Protein AF-A0A438BYV9-F1 (afdb_monomer_lite)

Structure (mmCIF, N/CA/C/O backbone):
data_AF-A0A438BYV9-F1
#
_entry.id   AF-A0A438BYV9-F1
#
loop_
_atom_site.group_PDB
_atom_site.id
_atom_site.type_symbol
_atom_site.label_atom_id
_atom_site.label_alt_id
_atom_site.label_comp_id
_atom_site.label_asym_id
_atom_site.label_entity_id
_atom_site.label_seq_id
_atom_site.pdbx_PDB_ins_code
_atom_site.Cartn_x
_atom_site.Cartn_y
_atom_site.Cartn_z
_atom_site.occupancy
_atom_site.B_iso_or_equiv
_atom_site.auth_seq_id
_atom_site.auth_comp_id
_atom_site.auth_asym_id
_atom_site.auth_atom_id
_atom_site.pdbx_PDB_model_num
ATOM 1 N N . MET A 1 1 ? -23.456 10.022 -3.911 1.00 57.44 1 MET A N 1
ATOM 2 C CA . MET A 1 1 ? -22.506 9.989 -2.775 1.00 57.44 1 MET A CA 1
ATOM 3 C C . MET A 1 1 ? -21.072 9.911 -3.273 1.00 57.44 1 MET A C 1
ATOM 5 O O . MET A 1 1 ? -20.300 10.779 -2.895 1.00 57.44 1 MET A O 1
ATOM 9 N N . GLU A 1 2 ? -20.736 8.980 -4.173 1.00 58.62 2 GLU A N 1
ATOM 10 C CA . GLU A 1 2 ? -19.396 8.900 -4.791 1.00 58.62 2 GLU A CA 1
ATOM 11 C C . GLU A 1 2 ? -18.949 10.202 -5.467 1.00 58.62 2 GLU A C 1
ATOM 13 O O . GLU A 1 2 ? -17.812 10.632 -5.296 1.00 58.62 2 GLU A O 1
ATOM 18 N N . SER A 1 3 ? -19.873 10.895 -6.142 1.00 60.81 3 SER A N 1
ATOM 19 C CA . SER A 1 3 ? -19.585 12.172 -6.800 1.00 60.81 3 SER A CA 1
ATOM 20 C C . SER A 1 3 ? -19.063 13.256 -5.852 1.00 60.81 3 SER A C 1
ATOM 22 O O . SER A 1 3 ? -18.277 14.085 -6.282 1.00 60.81 3 SER A O 1
ATOM 24 N N . PHE A 1 4 ? -19.446 13.274 -4.571 1.00 65.00 4 PHE A N 1
ATOM 25 C CA . PHE A 1 4 ? -18.983 14.308 -3.639 1.00 65.00 4 PHE A CA 1
ATOM 26 C C . PHE A 1 4 ? -17.511 14.090 -3.259 1.00 65.00 4 PHE A C 1
ATOM 28 O O . PHE A 1 4 ? -16.686 14.965 -3.489 1.00 65.00 4 PHE A O 1
ATOM 35 N N . VAL A 1 5 ? -17.161 12.896 -2.773 1.00 68.44 5 VAL A N 1
ATOM 36 C CA . VAL A 1 5 ? -15.791 12.556 -2.337 1.00 68.44 5 VAL A CA 1
ATOM 37 C C . VAL A 1 5 ? -14.782 12.714 -3.476 1.00 68.44 5 VAL A C 1
ATOM 39 O O . VAL A 1 5 ? -13.720 13.302 -3.292 1.00 68.44 5 VAL A O 1
ATOM 42 N N . ILE A 1 6 ? -15.146 12.252 -4.677 1.00 68.44 6 ILE A N 1
ATOM 43 C CA . ILE A 1 6 ? -14.287 12.327 -5.865 1.00 68.44 6 ILE A CA 1
ATOM 44 C C . ILE A 1 6 ? -14.080 13.784 -6.306 1.00 68.44 6 ILE A C 1
ATOM 46 O O . ILE A 1 6 ? -12.957 14.174 -6.625 1.00 68.44 6 ILE A O 1
ATOM 50 N N . ASN A 1 7 ? -15.133 14.609 -6.285 1.00 76.38 7 ASN A N 1
ATOM 51 C CA . ASN A 1 7 ? -15.044 16.009 -6.711 1.00 76.38 7 ASN A CA 1
ATOM 52 C C . ASN A 1 7 ? -14.185 16.864 -5.771 1.00 76.38 7 ASN A C 1
ATOM 54 O O . ASN A 1 7 ? -13.506 17.776 -6.239 1.00 76.38 7 ASN A O 1
ATOM 58 N N . PHE A 1 8 ? -14.185 16.561 -4.472 1.00 80.06 8 PHE A N 1
ATOM 59 C CA . PHE A 1 8 ? -13.341 17.250 -3.491 1.00 80.06 8 PHE A CA 1
ATOM 60 C C . PHE A 1 8 ? -11.949 16.625 -3.335 1.00 80.06 8 PHE A C 1
ATOM 62 O O . PHE A 1 8 ? -11.091 17.222 -2.691 1.00 80.06 8 PHE A O 1
ATOM 69 N N . ARG A 1 9 ? -11.691 15.482 -3.993 1.00 75.56 9 ARG A N 1
ATOM 70 C CA . ARG A 1 9 ? -10.450 14.696 -3.866 1.00 75.56 9 ARG A CA 1
ATOM 71 C C . ARG A 1 9 ? -10.135 14.318 -2.413 1.00 75.56 9 ARG A C 1
ATOM 73 O O . ARG A 1 9 ? -8.969 14.232 -2.032 1.00 75.56 9 ARG A O 1
ATOM 80 N N . ASP A 1 10 ? -11.177 14.087 -1.623 1.00 83.75 10 ASP A N 1
ATOM 81 C CA . ASP A 1 10 ? -11.047 13.604 -0.251 1.00 83.75 10 ASP A CA 1
ATOM 82 C C . ASP A 1 10 ? -10.745 12.094 -0.238 1.00 83.75 10 ASP A C 1
ATOM 84 O O . ASP A 1 10 ? -11.077 11.368 -1.174 1.00 83.75 10 ASP A O 1
ATOM 88 N N . GLU A 1 11 ? -10.138 11.596 0.844 1.00 85.88 11 GLU A N 1
ATOM 89 C CA . GLU A 1 11 ? -9.778 10.172 0.988 1.00 85.88 11 GLU A CA 1
ATOM 90 C C . GLU A 1 11 ? -11.011 9.250 1.065 1.00 85.88 11 GLU A C 1
ATOM 92 O O . GLU A 1 11 ? -10.967 8.093 0.656 1.00 85.88 11 GLU A O 1
ATOM 97 N N . GLY A 1 12 ? -12.118 9.736 1.629 1.00 86.69 12 GLY A N 1
ATOM 98 C CA . GLY A 1 12 ? -13.303 8.926 1.884 1.00 86.69 12 GLY A CA 1
ATOM 99 C C . GLY A 1 12 ? -14.270 9.577 2.865 1.00 86.69 12 GLY A C 1
ATOM 100 O O . GLY A 1 12 ? -14.100 10.723 3.274 1.00 86.69 12 GLY A O 1
ATOM 101 N N . ILE A 1 13 ? -15.285 8.817 3.275 1.00 89.44 13 ILE A N 1
ATOM 102 C CA . ILE A 1 13 ? -16.272 9.228 4.279 1.00 89.44 13 ILE A CA 1
ATOM 103 C C . ILE A 1 13 ? -16.305 8.254 5.452 1.00 89.44 13 ILE A C 1
ATOM 105 O O . ILE A 1 13 ? -15.999 7.066 5.328 1.00 89.44 13 ILE A O 1
ATOM 109 N N . VAL A 1 14 ? -16.724 8.766 6.607 1.00 90.38 14 VAL A N 1
ATOM 110 C CA . VAL A 1 14 ? -16.984 7.958 7.799 1.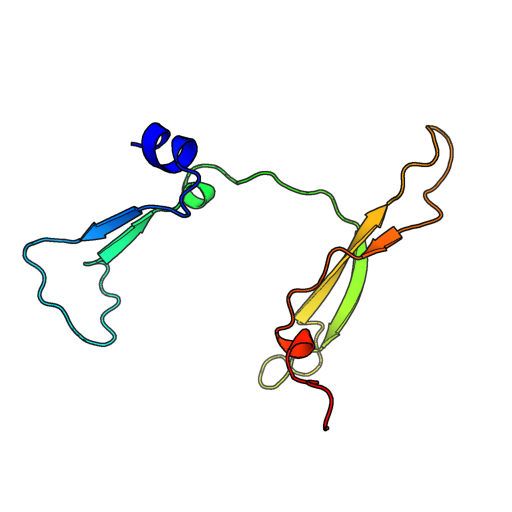00 90.38 14 VAL A CA 1
ATOM 111 C C . VAL A 1 14 ? -18.472 8.001 8.107 1.00 90.38 14 VAL A C 1
ATOM 113 O O . VAL A 1 14 ? -19.024 9.070 8.361 1.00 90.38 14 VAL A O 1
ATOM 116 N N . LEU A 1 15 ? -19.109 6.833 8.123 1.00 89.19 15 LEU A N 1
ATOM 117 C CA . LEU A 1 15 ? -20.480 6.670 8.592 1.00 89.19 15 LEU A CA 1
ATOM 118 C C . LEU A 1 15 ? -20.450 6.350 10.084 1.00 89.19 15 LEU A C 1
ATOM 120 O O . LEU A 1 15 ? -19.799 5.392 10.500 1.00 89.19 15 LEU A O 1
ATOM 124 N N . LYS A 1 16 ? -21.138 7.160 10.889 1.00 90.69 16 LYS A N 1
ATOM 125 C CA . LYS A 1 16 ? -21.248 6.972 12.339 1.00 90.69 16 LYS A CA 1
ATOM 126 C C . LYS A 1 16 ? -22.696 6.688 12.705 1.00 90.69 16 LYS A C 1
ATOM 128 O O . LYS A 1 16 ? -23.578 7.452 12.320 1.00 90.69 16 LYS A O 1
ATOM 133 N N . ASP A 1 17 ? -22.921 5.636 13.481 1.00 90.69 17 ASP A N 1
ATOM 134 C CA . ASP A 1 17 ? -24.199 5.441 14.159 1.00 90.69 17 ASP A CA 1
ATOM 135 C C . ASP A 1 17 ? -24.381 6.520 15.239 1.00 90.69 17 ASP A C 1
ATOM 137 O O . ASP A 1 17 ? -23.580 6.626 16.171 1.00 90.69 17 ASP A O 1
ATOM 141 N N . LEU A 1 18 ? -25.436 7.325 15.120 1.00 90.56 18 LEU A N 1
ATOM 142 C CA . LEU A 1 18 ? -25.748 8.398 16.066 1.00 90.56 18 LEU A CA 1
ATOM 143 C C . LEU A 1 18 ? -26.159 7.870 17.451 1.00 90.56 18 LEU A C 1
ATOM 145 O O . LEU A 1 18 ? -26.032 8.597 18.432 1.00 90.56 18 LEU A O 1
ATOM 149 N N . GLY A 1 19 ? -26.625 6.619 17.544 1.00 89.94 19 GLY A N 1
ATOM 150 C CA . GLY A 1 19 ? -26.926 5.949 18.812 1.00 89.94 19 GLY A CA 1
ATOM 151 C C . GLY A 1 19 ? -25.694 5.369 19.510 1.00 89.94 19 GLY A C 1
ATOM 152 O O . GLY A 1 19 ? -25.779 4.952 20.668 1.00 89.94 19 GLY A O 1
ATOM 153 N N . SER A 1 20 ? -24.540 5.344 18.836 1.00 87.19 20 SER A N 1
ATOM 154 C CA . SER A 1 20 ? -23.317 4.780 19.400 1.00 87.19 20 SER A CA 1
ATOM 155 C C . SER A 1 20 ? -22.646 5.727 20.394 1.00 87.19 20 SER A C 1
ATOM 157 O O . SER A 1 20 ? -22.422 6.907 20.119 1.00 87.19 20 SER A O 1
ATOM 159 N N . LYS A 1 21 ? -22.255 5.194 21.557 1.00 88.06 21 LYS A N 1
ATOM 160 C CA . LYS A 1 21 ? -21.292 5.870 22.431 1.00 88.06 21 LYS A CA 1
ATOM 161 C C . LYS A 1 21 ? -19.885 5.686 21.877 1.00 88.06 21 LYS A C 1
ATOM 163 O O . LYS A 1 21 ? -19.560 4.647 21.304 1.00 88.06 21 LYS A O 1
ATOM 168 N N . TRP A 1 22 ? -19.046 6.698 22.073 1.00 84.12 22 TRP A N 1
ATOM 169 C CA . TRP A 1 22 ? -17.624 6.573 21.789 1.00 84.12 22 TRP A CA 1
ATOM 170 C C . TRP A 1 22 ? -16.972 5.657 22.826 1.00 84.12 22 TRP A C 1
ATOM 172 O O . TRP A 1 22 ? -17.049 5.918 24.027 1.00 84.12 22 TRP A O 1
ATOM 182 N N . GLU A 1 23 ? -16.331 4.595 22.351 1.00 88.88 23 GLU A N 1
ATOM 183 C CA . GLU A 1 23 ? -15.659 3.594 23.173 1.00 88.88 23 GLU A CA 1
ATOM 184 C C . GLU A 1 23 ? -14.207 3.434 22.684 1.00 88.88 23 GLU A C 1
ATOM 186 O O . GLU A 1 23 ? -13.980 3.172 21.497 1.00 88.88 23 GLU A O 1
ATOM 191 N N . PRO A 1 24 ? -13.199 3.599 23.562 1.00 88.19 24 P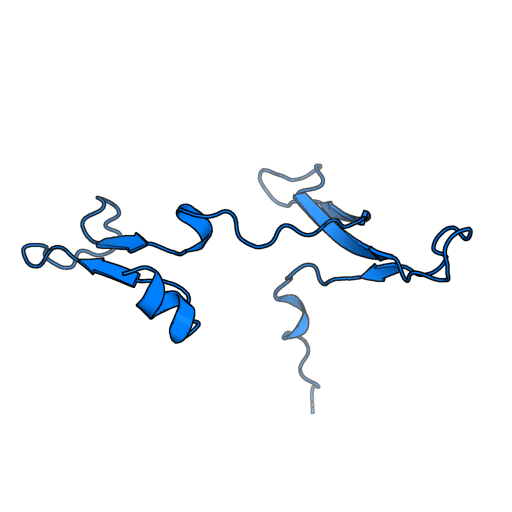RO A N 1
ATOM 192 C CA . PRO A 1 24 ? -11.805 3.386 23.192 1.00 88.19 24 PRO A CA 1
ATOM 193 C C . PRO A 1 24 ? -11.568 1.966 22.672 1.00 88.19 24 PRO A C 1
ATOM 195 O O . PRO A 1 24 ? -12.025 0.993 23.264 1.00 88.19 24 PRO A O 1
ATOM 198 N N . SER A 1 25 ? -10.788 1.840 21.597 1.00 84.31 25 SER A N 1
ATOM 199 C CA . SER A 1 25 ? -10.425 0.556 20.976 1.00 84.31 25 SER A CA 1
ATOM 200 C C . SER A 1 25 ? -11.590 -0.269 20.397 1.00 84.31 25 SER A C 1
ATOM 202 O O . SER A 1 25 ? -11.353 -1.393 19.945 1.00 84.31 25 SER A O 1
ATOM 204 N N . ASP A 1 26 ? -12.814 0.264 20.347 1.00 83.94 26 ASP A N 1
ATOM 205 C CA . ASP A 1 26 ? -13.945 -0.438 19.740 1.00 83.94 26 ASP A CA 1
ATOM 206 C C . ASP A 1 26 ? -13.771 -0.555 18.212 1.00 83.94 26 ASP A C 1
ATOM 208 O O . ASP A 1 26 ? -13.496 0.420 17.507 1.00 83.94 26 ASP A O 1
ATOM 212 N N . ARG A 1 27 ? -13.912 -1.782 17.698 1.00 81.69 27 ARG A N 1
ATOM 213 C CA . ARG A 1 27 ? -13.866 -2.128 16.265 1.00 81.69 27 ARG A CA 1
ATOM 214 C C . ARG A 1 27 ? -15.133 -2.852 15.802 1.00 81.69 27 ARG A C 1
ATOM 216 O O . ARG A 1 27 ? -15.127 -3.461 14.738 1.00 81.69 27 ARG A O 1
ATOM 223 N N . SER A 1 28 ? -16.220 -2.767 16.570 1.00 82.12 28 SER A N 1
ATOM 224 C CA . SER A 1 28 ? -17.512 -3.424 16.313 1.00 82.12 28 SER A CA 1
ATOM 225 C C . SER A 1 28 ? -18.265 -2.923 15.071 1.00 82.12 28 SER A C 1
ATOM 227 O O . SER A 1 28 ? -19.365 -3.388 14.792 1.00 82.12 28 SER A O 1
ATOM 229 N N . GLY A 1 29 ? -17.696 -1.986 14.306 1.00 79.12 29 GLY A N 1
ATOM 230 C CA . GLY A 1 29 ? -18.296 -1.489 13.067 1.00 79.12 29 GLY A CA 1
ATOM 231 C C . GLY A 1 29 ? -19.320 -0.368 13.253 1.00 79.12 29 GLY A C 1
ATOM 232 O O . GLY A 1 29 ? -19.884 0.083 12.263 1.00 79.12 29 GLY A O 1
ATOM 233 N N . LYS A 1 30 ? -19.510 0.155 14.478 1.00 86.44 30 LYS A N 1
ATOM 234 C CA . LYS A 1 30 ? -20.345 1.349 14.742 1.00 86.44 30 LYS A CA 1
ATOM 235 C C . LYS A 1 30 ? -19.909 2.565 13.905 1.00 86.44 30 LYS A C 1
ATOM 237 O O . LYS A 1 30 ? -20.704 3.467 13.641 1.00 86.44 30 LYS A O 1
ATOM 242 N N . TRP A 1 31 ? -18.620 2.621 13.555 1.00 88.50 31 TRP A N 1
ATOM 243 C CA . TRP A 1 31 ? -17.999 3.664 12.739 1.00 88.50 31 TRP A CA 1
ATOM 244 C C . TRP A 1 31 ? -17.364 3.009 11.508 1.00 88.50 31 TRP A C 1
ATOM 246 O O . TRP A 1 31 ? -16.306 2.383 11.604 1.00 88.50 31 TRP A O 1
ATOM 256 N N . LEU A 1 32 ? -18.015 3.142 10.354 1.00 88.44 32 LEU A N 1
ATOM 257 C CA . LEU A 1 32 ? -17.588 2.517 9.106 1.00 88.44 32 LEU A CA 1
ATOM 258 C C . LEU A 1 32 ? -16.810 3.513 8.246 1.00 88.44 32 LEU A C 1
ATOM 260 O O . LEU A 1 32 ? -17.272 4.625 7.997 1.00 88.44 32 LEU A O 1
ATOM 264 N N . LYS A 1 33 ? -15.636 3.097 7.767 1.00 88.88 33 LYS A N 1
ATOM 265 C CA . LYS A 1 33 ? -14.839 3.856 6.798 1.00 88.88 33 LYS A CA 1
ATOM 266 C C . LYS A 1 33 ? -15.193 3.383 5.396 1.00 88.88 33 LYS A C 1
ATOM 268 O O . LYS A 1 33 ? -15.031 2.202 5.100 1.00 88.88 33 LYS A O 1
ATOM 273 N N . LEU A 1 34 ? -15.641 4.299 4.550 1.00 85.44 34 LEU A N 1
ATOM 274 C CA . LEU A 1 34 ? -15.853 4.04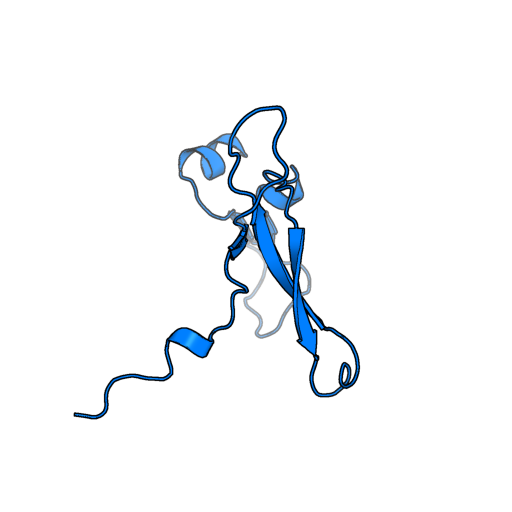7 3.133 1.00 85.44 34 LEU A CA 1
ATOM 275 C C . LEU A 1 34 ? -14.862 4.886 2.352 1.00 85.44 34 LEU A C 1
ATOM 277 O O . LEU A 1 34 ? -14.855 6.112 2.471 1.00 85.44 34 LEU A O 1
ATOM 281 N N . LYS A 1 35 ? -14.040 4.217 1.556 1.00 85.56 35 LYS A N 1
ATOM 282 C CA . LYS A 1 35 ? -13.107 4.877 0.664 1.00 85.56 35 LYS A CA 1
ATOM 283 C C . LYS A 1 35 ? -13.398 4.476 -0.780 1.00 85.56 35 LYS A C 1
ATOM 285 O O . LYS A 1 35 ? -13.819 3.332 -0.984 1.00 85.56 35 LYS A O 1
ATOM 290 N N . PRO A 1 36 ? -13.226 5.376 -1.762 1.00 79.06 36 PRO A N 1
ATOM 291 C CA . PRO A 1 36 ? -13.515 5.074 -3.161 1.00 79.06 36 PRO A CA 1
ATOM 292 C C . PRO A 1 36 ? -12.822 3.797 -3.651 1.00 79.06 36 PRO A C 1
ATOM 294 O O . PRO A 1 36 ? -13.446 3.007 -4.358 1.00 79.06 36 PRO A O 1
ATOM 297 N N . GLU A 1 37 ? -11.593 3.532 -3.186 1.00 78.31 37 GLU A N 1
ATOM 298 C CA . GLU A 1 37 ? -10.823 2.343 -3.563 1.00 78.31 37 GLU A CA 1
ATOM 299 C C . GLU A 1 37 ? -11.448 1.006 -3.121 1.00 78.31 37 GLU A C 1
ATOM 301 O O . GLU A 1 37 ? -11.042 -0.054 -3.590 1.00 78.31 37 GLU A O 1
ATOM 306 N N . TYR A 1 38 ? -12.416 1.023 -2.197 1.00 79.19 38 TYR A N 1
ATOM 307 C CA . TYR A 1 38 ? -13.101 -0.193 -1.742 1.00 79.19 38 TYR A CA 1
ATOM 308 C C . TYR A 1 38 ? -14.222 -0.634 -2.683 1.00 79.19 38 TYR A C 1
ATOM 310 O O . TYR A 1 38 ? -14.642 -1.787 -2.621 1.00 79.19 38 TYR A O 1
ATOM 318 N N . VAL A 1 39 ? -14.729 0.275 -3.516 1.00 73.44 39 VAL A N 1
ATOM 319 C CA . VAL A 1 39 ? -15.862 0.023 -4.421 1.00 73.44 39 VAL A CA 1
ATOM 320 C C . VAL A 1 39 ? -15.386 -0.041 -5.868 1.00 73.44 39 VAL A C 1
ATOM 322 O O . VAL A 1 39 ? -15.810 -0.913 -6.625 1.00 73.44 39 VAL A O 1
ATOM 325 N N . HIS A 1 40 ? -14.443 0.825 -6.226 1.00 68.12 40 HIS A N 1
ATOM 326 C CA . HIS A 1 40 ? -13.713 0.761 -7.479 1.00 68.12 40 HIS A CA 1
ATOM 327 C C . HIS A 1 40 ? -12.242 0.568 -7.166 1.00 68.12 40 HIS A C 1
ATOM 329 O O . HIS A 1 40 ? -11.678 1.371 -6.433 1.00 68.12 40 HIS A O 1
ATOM 335 N N . ALA A 1 41 ? -11.611 -0.468 -7.726 1.00 63.00 41 ALA A N 1
ATOM 336 C CA . ALA A 1 41 ? -10.156 -0.533 -7.717 1.00 63.00 41 ALA A CA 1
ATOM 337 C C . ALA A 1 41 ? -9.634 0.807 -8.260 1.00 63.00 41 ALA A C 1
ATOM 339 O O . ALA A 1 41 ? -10.108 1.284 -9.295 1.00 63.00 41 ALA A O 1
ATOM 340 N N . GLY A 1 42 ? -8.754 1.464 -7.501 1.00 66.06 42 GLY A N 1
ATOM 341 C CA . GLY A 1 42 ? -8.097 2.683 -7.961 1.00 66.06 42 GLY A CA 1
ATOM 342 C C . GLY A 1 42 ? -7.314 2.425 -9.252 1.00 66.06 42 GLY A C 1
ATOM 343 O O . GLY A 1 42 ? -7.308 1.322 -9.789 1.00 66.06 42 GLY A O 1
ATOM 344 N N . SER A 1 43 ? -6.626 3.440 -9.764 1.00 71.25 43 SER A N 1
ATOM 345 C CA . SER A 1 43 ? -5.748 3.240 -10.917 1.00 71.25 43 SER A CA 1
ATOM 346 C C . SER A 1 43 ? -4.667 2.206 -10.586 1.00 71.25 43 SER A C 1
ATOM 348 O O . SER A 1 43 ? -3.825 2.456 -9.721 1.00 71.25 43 SER A O 1
ATOM 350 N N . ASP A 1 44 ? -4.682 1.071 -11.280 1.00 78.75 44 ASP A N 1
ATOM 351 C CA . ASP A 1 44 ? -3.597 0.097 -11.220 1.00 78.75 44 ASP A CA 1
ATOM 352 C C . ASP A 1 44 ? -2.355 0.660 -11.925 1.00 78.75 44 ASP A C 1
ATOM 354 O O . ASP A 1 44 ? -2.454 1.426 -12.889 1.00 78.75 44 ASP A O 1
ATOM 358 N N . LEU A 1 45 ? -1.173 0.299 -11.425 1.00 82.62 45 LEU A N 1
ATOM 359 C CA . LEU A 1 45 ? 0.101 0.712 -12.004 1.00 82.62 45 LEU A CA 1
ATOM 360 C C . LEU A 1 45 ? 0.960 -0.512 -12.314 1.00 82.62 45 LEU A C 1
ATOM 362 O O . LEU A 1 45 ? 1.360 -1.242 -11.405 1.00 82.62 45 LEU A O 1
ATOM 366 N N . ASP A 1 46 ? 1.306 -0.678 -13.588 1.00 87.75 46 ASP A N 1
ATOM 367 C CA . ASP A 1 46 ? 2.265 -1.686 -14.031 1.00 87.75 46 ASP A CA 1
ATOM 368 C C . ASP A 1 46 ? 3.692 -1.220 -13.716 1.00 87.75 46 ASP A C 1
ATOM 370 O O . ASP A 1 46 ? 4.182 -0.219 -14.246 1.00 87.75 46 ASP A O 1
ATOM 374 N N . VAL A 1 47 ? 4.371 -1.949 -12.830 1.00 90.06 47 VAL A N 1
ATOM 375 C CA . VAL A 1 47 ? 5.724 -1.622 -12.359 1.00 90.06 47 VAL A CA 1
ATOM 376 C C . VAL A 1 47 ? 6.638 -2.840 -12.378 1.00 90.06 47 VAL A C 1
ATOM 378 O O . VAL A 1 47 ? 6.191 -3.983 -12.297 1.00 90.06 47 VAL A O 1
ATOM 381 N N . LEU A 1 48 ? 7.948 -2.594 -12.434 1.00 91.06 48 LEU A N 1
ATOM 382 C CA . LEU A 1 48 ? 8.970 -3.635 -12.342 1.00 91.06 48 LEU A CA 1
ATOM 383 C C . LEU A 1 48 ? 9.515 -3.728 -10.918 1.00 91.06 48 LEU A C 1
ATOM 385 O O . LEU A 1 48 ? 9.849 -2.709 -10.315 1.00 91.06 48 LEU A O 1
ATOM 389 N N . ILE A 1 49 ? 9.678 -4.949 -10.403 1.00 92.75 49 ILE A N 1
ATOM 390 C CA . ILE A 1 49 ? 10.428 -5.189 -9.165 1.00 92.75 49 ILE A CA 1
ATOM 391 C C . ILE A 1 49 ? 11.919 -5.016 -9.469 1.00 92.75 49 ILE A C 1
ATOM 393 O O . ILE A 1 49 ? 12.469 -5.719 -10.314 1.00 92.75 49 ILE A O 1
ATOM 397 N N . ILE A 1 50 ? 12.574 -4.099 -8.759 1.00 93.12 50 ILE A N 1
ATOM 398 C CA . ILE A 1 50 ? 14.007 -3.793 -8.918 1.00 93.12 50 ILE A CA 1
ATOM 399 C C . ILE A 1 50 ? 14.820 -4.024 -7.637 1.00 93.12 50 ILE A C 1
ATOM 401 O O . ILE A 1 50 ? 16.036 -3.852 -7.635 1.00 93.12 50 ILE A O 1
ATOM 405 N N . GLY A 1 51 ? 14.167 -4.421 -6.543 1.00 92.12 51 GLY A N 1
ATOM 406 C CA . GLY A 1 51 ? 14.821 -4.768 -5.283 1.00 92.12 51 GLY A CA 1
ATOM 407 C C . GLY A 1 51 ? 13.828 -5.208 -4.209 1.00 92.12 51 GLY A C 1
ATOM 408 O O . GLY A 1 51 ? 12.618 -5.242 -4.440 1.00 92.12 51 GLY A O 1
ATOM 409 N N . GLY A 1 52 ? 14.328 -5.520 -3.013 1.00 91.88 52 GLY A N 1
ATOM 410 C CA . GLY A 1 52 ? 13.483 -5.900 -1.883 1.00 91.88 52 GLY A CA 1
ATOM 411 C C . GLY A 1 52 ? 14.174 -5.776 -0.528 1.00 91.88 52 GLY A C 1
ATOM 412 O O . GLY A 1 52 ? 15.400 -5.755 -0.439 1.00 91.88 52 GLY A O 1
ATOM 413 N N . TYR A 1 53 ? 13.363 -5.695 0.524 1.00 90.69 53 TYR A N 1
ATOM 414 C CA . TYR A 1 53 ? 13.792 -5.579 1.915 1.00 90.69 53 TYR A CA 1
ATOM 415 C C . TYR A 1 53 ? 13.280 -6.775 2.715 1.00 90.69 53 TYR A C 1
ATOM 417 O O . TYR A 1 53 ? 12.093 -7.114 2.651 1.00 90.69 53 TYR A O 1
ATOM 425 N N . TYR A 1 54 ? 14.167 -7.406 3.485 1.00 93.19 54 TYR A N 1
ATOM 426 C CA . TYR A 1 54 ? 13.793 -8.493 4.385 1.00 93.19 54 TYR A CA 1
ATOM 427 C C . TYR A 1 54 ? 12.950 -7.980 5.553 1.00 93.19 54 TYR A C 1
ATOM 429 O O . TYR A 1 54 ? 13.195 -6.901 6.098 1.00 93.19 54 TYR A O 1
ATOM 437 N N . GLY A 1 55 ? 11.948 -8.768 5.935 1.00 89.81 55 GLY A N 1
ATOM 438 C CA . GLY A 1 55 ? 11.140 -8.505 7.115 1.00 89.81 55 GLY A CA 1
ATOM 439 C C . GLY A 1 55 ? 11.932 -8.674 8.409 1.00 89.81 55 GLY A C 1
ATOM 440 O O . GLY A 1 55 ? 13.003 -9.280 8.448 1.00 89.81 55 GLY A O 1
ATOM 441 N N . SER A 1 56 ? 11.373 -8.157 9.498 1.00 89.06 56 SER A N 1
ATOM 442 C CA . SER A 1 56 ? 11.892 -8.348 10.853 1.00 89.06 56 SER A CA 1
ATOM 443 C C . SER A 1 56 ? 10.888 -9.103 11.733 1.00 89.06 56 SER A C 1
ATOM 445 O O . SER A 1 56 ? 9.716 -9.288 11.382 1.00 89.06 56 SER A 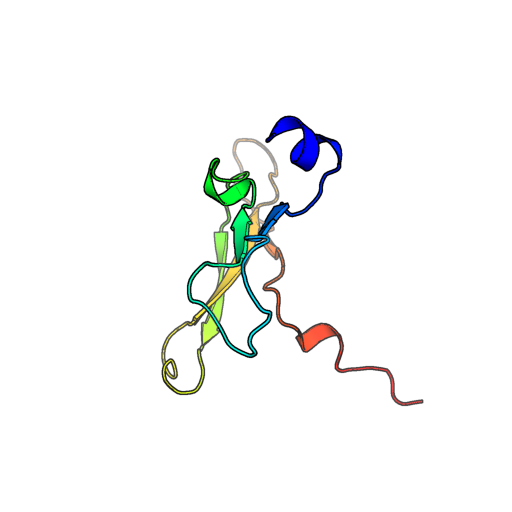O 1
ATOM 447 N N . GLY A 1 57 ? 11.351 -9.582 12.892 1.00 88.94 57 GLY A N 1
ATOM 448 C CA . GLY A 1 57 ? 10.522 -10.305 13.859 1.00 88.94 57 GLY A CA 1
ATOM 449 C C . GLY A 1 57 ? 9.950 -11.603 13.286 1.00 88.94 57 GLY A C 1
ATOM 450 O O . GLY A 1 57 ? 10.685 -12.440 12.773 1.00 88.94 57 GLY A O 1
ATOM 451 N N . ARG A 1 58 ? 8.621 -11.761 13.349 1.00 82.38 58 ARG A N 1
ATOM 452 C CA . ARG A 1 58 ? 7.910 -12.956 12.852 1.00 82.38 58 ARG A CA 1
ATOM 453 C C . ARG A 1 58 ? 8.066 -13.209 11.348 1.00 82.38 58 ARG A C 1
ATOM 455 O O . ARG A 1 58 ? 7.816 -14.326 10.923 1.00 82.38 58 ARG A O 1
ATOM 462 N N . ARG A 1 59 ? 8.435 -12.189 10.565 1.00 79.88 59 ARG A N 1
ATOM 463 C CA . ARG A 1 59 ? 8.694 -12.289 9.115 1.00 79.88 59 ARG A CA 1
ATOM 464 C C . ARG A 1 59 ? 10.192 -12.214 8.789 1.00 79.88 59 ARG A C 1
ATOM 466 O O . ARG A 1 59 ? 10.567 -11.856 7.678 1.00 79.88 59 ARG A O 1
ATOM 473 N N . GLY A 1 60 ? 11.051 -12.466 9.779 1.00 85.88 60 GLY A N 1
ATOM 474 C CA . GLY A 1 60 ? 12.497 -12.505 9.591 1.00 85.88 60 GLY A CA 1
ATOM 475 C C . GLY A 1 60 ? 12.911 -13.650 8.667 1.00 85.88 60 GLY A C 1
ATOM 476 O O . GLY A 1 60 ? 12.437 -14.769 8.830 1.00 85.88 60 GLY A O 1
ATOM 477 N N . GLY A 1 61 ? 13.800 -13.361 7.714 1.00 87.12 61 GLY A N 1
ATOM 478 C CA . GLY A 1 61 ? 14.321 -14.341 6.750 1.00 87.12 61 GLY A CA 1
ATOM 479 C C . GLY A 1 61 ? 13.606 -14.362 5.396 1.00 87.12 61 GLY A C 1
ATOM 480 O O . GLY A 1 61 ? 14.120 -14.965 4.460 1.00 87.12 61 GLY A O 1
ATOM 481 N N . GLU A 1 62 ? 12.487 -13.646 5.254 1.00 91.81 62 GLU A N 1
ATOM 482 C CA . GLU A 1 62 ? 11.745 -13.519 3.994 1.00 91.81 62 GLU A CA 1
ATOM 483 C C . GLU A 1 62 ? 11.712 -12.067 3.500 1.00 91.81 62 GLU A C 1
ATOM 485 O O . GLU A 1 62 ? 11.738 -11.121 4.296 1.00 91.81 62 GLU A O 1
ATOM 490 N N . VAL A 1 63 ? 11.648 -11.875 2.178 1.00 90.69 63 VAL A N 1
ATOM 491 C CA . VAL A 1 63 ? 11.447 -10.547 1.577 1.00 90.69 63 VAL A CA 1
ATOM 492 C C . VAL A 1 63 ? 10.032 -10.077 1.909 1.00 90.69 63 VAL A C 1
ATOM 494 O O . VAL A 1 63 ? 9.055 -10.719 1.536 1.00 90.69 63 VAL A O 1
ATOM 497 N N . ALA A 1 64 ? 9.920 -8.954 2.618 1.00 90.12 64 ALA A N 1
ATOM 498 C CA . ALA A 1 64 ? 8.647 -8.434 3.115 1.00 90.12 64 ALA A CA 1
ATOM 499 C C . ALA A 1 64 ? 8.167 -7.178 2.376 1.00 90.12 64 ALA A C 1
ATOM 501 O O . ALA A 1 64 ? 6.995 -6.819 2.487 1.00 90.12 64 ALA A O 1
ATOM 502 N N . GLN A 1 65 ? 9.061 -6.490 1.664 1.00 90.81 65 GLN A N 1
ATOM 503 C CA . GLN A 1 65 ? 8.750 -5.292 0.885 1.00 90.81 65 GLN A CA 1
ATOM 504 C C . GLN A 1 65 ? 9.541 -5.312 -0.420 1.00 90.81 65 GLN A C 1
ATOM 506 O O . GLN A 1 65 ? 10.702 -5.718 -0.426 1.00 90.81 65 GLN A O 1
ATOM 511 N N . PHE A 1 66 ? 8.934 -4.830 -1.502 1.00 91.81 66 PHE A N 1
ATOM 512 C CA . PHE A 1 66 ? 9.580 -4.710 -2.806 1.00 91.81 66 PHE A CA 1
ATOM 513 C C . PHE A 1 66 ? 9.854 -3.243 -3.128 1.00 91.81 66 PHE A C 1
ATOM 515 O O . PHE A 1 66 ? 9.011 -2.377 -2.900 1.00 91.81 66 PHE A O 1
ATOM 522 N N . LEU A 1 67 ? 11.040 -2.977 -3.669 1.00 91.38 67 LEU A N 1
ATOM 523 C CA . LEU A 1 67 ? 11.345 -1.730 -4.353 1.00 91.38 67 LEU A CA 1
ATOM 524 C C . LEU A 1 67 ? 10.898 -1.891 -5.804 1.00 91.38 67 LEU A C 1
ATOM 526 O O . LEU A 1 67 ? 11.346 -2.814 -6.490 1.00 91.38 67 LEU A O 1
ATOM 530 N N . VAL A 1 68 ? 10.038 -0.987 -6.263 1.00 92.94 68 VAL A N 1
ATOM 531 C CA . VAL A 1 68 ? 9.516 -0.999 -7.630 1.00 92.94 68 VAL A CA 1
ATOM 532 C C . VAL A 1 68 ? 9.979 0.228 -8.407 1.00 92.94 68 VAL A C 1
ATOM 534 O O . VAL A 1 68 ? 10.337 1.256 -7.829 1.00 92.94 68 VAL A O 1
ATOM 537 N N . GLY A 1 69 ? 10.000 0.122 -9.730 1.00 91.56 69 GLY A N 1
ATOM 538 C CA . GLY A 1 69 ? 10.369 1.226 -10.601 1.00 91.56 69 GLY A CA 1
ATOM 539 C C . GLY A 1 69 ? 9.623 1.226 -11.926 1.00 91.56 69 GLY A C 1
ATOM 540 O O . GLY A 1 69 ? 9.096 0.203 -12.367 1.00 91.56 69 GLY A O 1
ATOM 541 N N . LEU A 1 70 ? 9.607 2.400 -12.552 1.00 91.50 70 LEU A N 1
ATOM 542 C CA . LEU A 1 70 ? 9.063 2.625 -13.885 1.00 91.50 70 LEU A CA 1
ATOM 543 C C . LEU A 1 70 ? 10.197 2.661 -14.905 1.00 91.50 70 LEU A C 1
ATOM 545 O O . LEU A 1 70 ? 11.221 3.318 -14.699 1.00 91.50 70 LEU A O 1
ATOM 549 N N . ALA A 1 71 ? 10.008 1.941 -16.003 1.00 89.12 71 ALA A N 1
ATOM 550 C CA . ALA A 1 71 ? 10.923 1.947 -17.129 1.00 89.12 71 ALA A CA 1
ATOM 551 C C . ALA A 1 71 ? 10.797 3.257 -17.921 1.00 89.12 71 ALA A C 1
ATOM 553 O O . ALA A 1 71 ? 9.696 3.664 -18.285 1.00 89.12 71 ALA A O 1
ATOM 554 N N . ASP A 1 72 ? 11.929 3.895 -18.215 1.00 85.75 72 ASP A N 1
ATOM 555 C CA . ASP A 1 72 ? 11.982 5.019 -19.151 1.00 85.75 72 ASP A CA 1
ATOM 556 C C . ASP A 1 72 ? 11.787 4.497 -20.585 1.00 85.75 72 ASP A C 1
ATOM 558 O O . ASP A 1 72 ? 12.539 3.631 -21.051 1.00 85.75 72 ASP A O 1
ATOM 562 N N . HIS A 1 73 ? 10.761 4.988 -21.281 1.00 79.06 73 HIS A N 1
ATOM 563 C CA . HIS A 1 73 ? 10.409 4.505 -22.613 1.00 79.06 73 HIS A CA 1
ATOM 564 C C . HIS A 1 73 ? 11.227 5.233 -23.686 1.00 79.06 73 HIS A C 1
ATOM 566 O O . HIS A 1 73 ? 10.838 6.277 -24.202 1.00 79.06 73 HIS A O 1
ATOM 572 N N . SER A 1 74 ? 12.342 4.631 -24.103 1.00 70.19 74 SER A N 1
ATOM 573 C CA . SER A 1 74 ? 13.232 5.185 -25.133 1.00 70.19 74 SER A CA 1
ATOM 574 C C . SER A 1 74 ? 12.867 4.782 -26.578 1.00 70.19 74 SER A C 1
ATOM 576 O O . SER A 1 74 ? 13.754 4.519 -27.385 1.00 70.19 74 SER A O 1
ATOM 578 N N . GLY A 1 75 ? 11.576 4.732 -26.930 1.00 74.25 75 GLY A N 1
ATOM 579 C CA . GLY A 1 75 ? 11.099 4.375 -28.280 1.00 74.25 75 GLY A CA 1
ATOM 580 C C . GLY A 1 75 ? 10.750 2.885 -28.504 1.00 74.25 75 GLY A C 1
ATOM 581 O O . GLY A 1 75 ? 11.109 2.038 -27.688 1.00 74.25 75 GLY A O 1
ATOM 582 N N . PRO A 1 76 ? 10.015 2.563 -29.589 1.00 71.38 76 PRO A N 1
ATOM 583 C CA . PRO A 1 76 ? 9.229 1.325 -29.747 1.00 71.38 76 PRO A CA 1
ATOM 584 C C . PRO A 1 76 ? 10.012 0.014 -29.943 1.00 71.38 76 PRO A C 1
ATOM 586 O O . PRO A 1 76 ? 9.418 -1.050 -29.824 1.00 71.38 76 PRO A O 1
ATOM 589 N N . GLU A 1 77 ? 11.322 0.053 -30.195 1.00 71.19 77 GLU A N 1
ATOM 590 C CA . GLU A 1 77 ? 12.141 -1.160 -30.406 1.00 71.19 77 GLU A CA 1
ATOM 591 C C . GLU A 1 77 ? 13.338 -1.280 -29.455 1.00 71.19 77 GLU A C 1
ATOM 593 O O . GLU A 1 77 ? 14.246 -2.083 -29.669 1.00 71.19 77 GLU A O 1
ATOM 598 N N . THR A 1 78 ? 13.370 -0.490 -28.381 1.00 75.44 78 THR A N 1
ATOM 599 C CA . THR A 1 78 ? 14.496 -0.530 -27.441 1.00 75.44 78 THR A CA 1
ATOM 600 C C . THR A 1 78 ? 14.043 -1.028 -26.080 1.00 75.44 78 THR A C 1
ATOM 602 O O . THR A 1 78 ? 13.096 -0.499 -25.503 1.00 75.44 78 THR A O 1
ATOM 605 N N . TYR A 1 79 ? 14.759 -2.010 -25.530 1.00 79.38 79 TYR A N 1
ATOM 606 C CA . TYR A 1 79 ? 14.593 -2.383 -24.128 1.00 79.38 79 TYR A CA 1
ATOM 607 C C . TYR A 1 79 ? 14.963 -1.199 -23.226 1.00 79.38 79 TYR A C 1
ATOM 609 O O . TYR A 1 79 ? 15.992 -0.551 -23.465 1.00 79.38 79 TYR A O 1
ATOM 617 N N . PRO A 1 80 ? 14.168 -0.919 -22.182 1.00 80.31 80 PRO A N 1
ATOM 618 C CA . PRO A 1 80 ? 14.429 0.206 -21.303 1.00 80.31 80 PRO A CA 1
ATOM 619 C C . PRO A 1 80 ? 15.778 0.022 -20.606 1.00 80.31 80 PRO A C 1
ATOM 621 O O . PRO A 1 80 ? 16.024 -0.978 -19.934 1.00 80.31 80 PRO A O 1
ATOM 624 N N . ARG A 1 81 ? 16.674 0.999 -20.772 1.00 80.94 81 ARG A N 1
ATOM 625 C CA . ARG A 1 81 ? 18.011 0.991 -20.145 1.00 80.94 81 ARG A CA 1
ATOM 626 C C . ARG A 1 81 ? 18.063 1.753 -18.828 1.00 80.94 81 ARG A C 1
ATOM 628 O O . ARG A 1 81 ? 19.086 1.746 -18.149 1.00 80.94 81 ARG A O 1
AT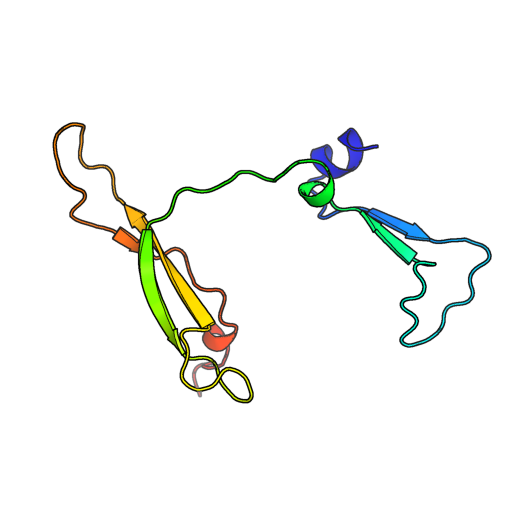OM 635 N N . ARG A 1 82 ? 16.983 2.456 -18.496 1.00 84.31 82 ARG A N 1
ATOM 636 C CA . ARG A 1 82 ? 16.860 3.272 -17.294 1.00 84.31 82 ARG A CA 1
ATOM 637 C C . ARG A 1 82 ? 15.553 2.918 -16.613 1.00 84.31 82 ARG A C 1
ATOM 639 O O . ARG A 1 82 ? 14.504 2.901 -17.251 1.00 84.31 82 ARG A O 1
ATOM 646 N N . ILE A 1 83 ? 15.641 2.638 -15.321 1.00 86.94 83 ILE A N 1
ATOM 647 C CA . ILE A 1 83 ? 14.486 2.413 -14.461 1.00 86.94 83 ILE A CA 1
ATOM 648 C C . ILE A 1 83 ? 14.560 3.441 -13.339 1.00 86.94 83 ILE A C 1
ATOM 650 O O . ILE A 1 83 ? 15.605 3.603 -12.707 1.00 86.94 83 ILE A O 1
ATOM 654 N N . ILE A 1 84 ? 13.463 4.156 -13.123 1.00 88.88 84 ILE A N 1
ATOM 655 C CA . ILE A 1 84 ? 13.336 5.170 -12.081 1.00 88.88 84 ILE A CA 1
ATOM 656 C C . ILE A 1 84 ? 12.585 4.531 -10.919 1.00 88.88 84 ILE A C 1
ATOM 658 O O . ILE A 1 84 ? 11.448 4.087 -11.083 1.00 88.88 84 ILE A O 1
ATOM 662 N N . SER A 1 85 ? 13.220 4.460 -9.749 1.00 87.12 85 SER A N 1
ATOM 663 C CA . SER A 1 85 ? 12.579 3.932 -8.546 1.00 87.12 85 SER A CA 1
ATOM 664 C C . SER A 1 85 ? 11.385 4.797 -8.152 1.00 87.12 85 SER A C 1
ATOM 666 O O . SER A 1 85 ? 11.534 6.006 -7.964 1.00 87.12 85 SER A O 1
ATOM 668 N N . VAL A 1 86 ? 10.232 4.167 -7.959 1.00 80.12 86 VAL A N 1
ATOM 669 C CA . VAL A 1 86 ? 9.072 4.787 -7.322 1.00 80.12 86 VAL A CA 1
ATOM 670 C C . VAL A 1 86 ? 9.137 4.354 -5.862 1.00 80.12 86 VAL A C 1
ATOM 672 O O . VAL A 1 86 ? 9.117 3.160 -5.573 1.00 80.12 86 VAL A O 1
ATOM 675 N N . SER A 1 87 ? 9.363 5.316 -4.964 1.00 71.56 87 SER A N 1
ATOM 676 C CA . SER A 1 87 ? 9.784 5.078 -3.578 1.00 71.56 87 SER A CA 1
ATOM 677 C C . SER A 1 87 ? 9.080 3.902 -2.889 1.00 71.56 87 SER A C 1
ATOM 679 O O . SER A 1 87 ? 7.849 3.837 -2.902 1.00 71.56 87 SER A O 1
ATOM 681 N N . PRO A 1 88 ? 9.815 3.059 -2.142 1.00 58.97 88 PRO A N 1
ATOM 682 C CA . PRO A 1 88 ? 9.214 2.319 -1.054 1.00 58.97 88 PRO A CA 1
ATOM 683 C C . PRO A 1 88 ? 8.978 3.344 0.057 1.00 58.97 88 PRO A C 1
ATOM 685 O O . PRO A 1 88 ? 9.926 3.972 0.534 1.00 58.97 88 PRO A O 1
ATOM 688 N N . LEU A 1 89 ? 7.722 3.573 0.441 1.00 48.31 89 LEU A N 1
ATOM 689 C CA . LEU A 1 89 ? 7.383 4.417 1.589 1.00 48.31 89 LEU A CA 1
ATOM 690 C C . LEU A 1 89 ? 7.989 3.804 2.861 1.00 48.31 89 LEU A C 1
ATOM 692 O O . LEU A 1 89 ? 7.342 3.069 3.600 1.00 48.31 89 LEU A O 1
ATOM 696 N N . THR A 1 90 ? 9.255 4.108 3.119 1.00 46.81 90 THR A N 1
ATOM 697 C CA . THR A 1 90 ? 9.881 3.953 4.420 1.00 46.81 90 THR A CA 1
ATOM 698 C C . THR A 1 90 ? 9.926 5.336 5.048 1.00 46.81 90 THR A C 1
ATOM 700 O O . THR A 1 90 ? 10.436 6.297 4.483 1.00 46.81 90 THR A O 1
ATOM 703 N N . TRP A 1 91 ? 9.388 5.431 6.257 1.00 38.28 91 TRP A N 1
ATOM 704 C CA . TRP A 1 91 ? 9.451 6.570 7.181 1.00 38.28 91 TRP A CA 1
ATOM 705 C C . TRP A 1 91 ? 10.887 7.071 7.476 1.00 38.28 91 TRP A C 1
ATOM 707 O O . TRP A 1 91 ? 11.075 8.017 8.236 1.00 38.28 91 TRP A O 1
ATOM 717 N N . ALA A 1 92 ? 11.909 6.445 6.887 1.00 37.47 92 ALA A N 1
ATOM 718 C CA . ALA A 1 92 ? 13.320 6.609 7.197 1.00 37.47 92 ALA A CA 1
ATOM 719 C C . ALA A 1 92 ? 13.976 7.865 6.591 1.00 37.47 92 ALA A C 1
ATOM 721 O O . ALA A 1 92 ? 15.112 8.170 6.939 1.00 37.47 92 ALA A O 1
ATOM 722 N N . THR A 1 93 ? 13.300 8.637 5.734 1.00 43.88 93 THR A N 1
ATOM 723 C CA . THR A 1 93 ? 13.910 9.843 5.128 1.00 43.88 93 THR A CA 1
ATOM 724 C C . THR A 1 93 ? 13.810 11.106 6.003 1.00 43.88 93 THR A C 1
ATOM 726 O O . THR A 1 93 ? 14.403 12.121 5.661 1.00 43.88 93 THR A O 1
ATOM 729 N N . TRP A 1 94 ? 13.142 11.063 7.164 1.00 34.62 94 TRP A N 1
ATOM 730 C CA . TRP A 1 94 ? 13.028 12.218 8.082 1.00 34.62 94 TRP A CA 1
ATOM 731 C C . TRP A 1 94 ? 13.801 12.089 9.408 1.00 34.62 94 TRP A C 1
ATOM 733 O O . TRP A 1 94 ? 13.657 12.949 10.272 1.00 34.62 94 TRP A O 1
ATOM 743 N N . SER A 1 95 ? 14.642 11.061 9.604 1.00 39.38 95 SER A N 1
ATOM 744 C CA . SER A 1 95 ? 15.407 10.903 10.862 1.00 39.38 95 SER A CA 1
ATOM 745 C C . SER A 1 95 ? 16.825 11.492 10.840 1.00 39.38 95 SER A C 1
ATOM 747 O O . SER A 1 95 ? 17.554 11.334 11.817 1.00 39.38 95 SER A O 1
ATOM 749 N N . GLN A 1 96 ? 17.243 12.139 9.754 1.00 41.34 96 GLN A N 1
ATOM 750 C CA . GLN A 1 96 ? 18.557 12.781 9.653 1.00 41.34 96 GLN A CA 1
ATOM 751 C C . GLN A 1 96 ? 18.351 14.271 9.374 1.00 41.34 96 GLN A C 1
ATOM 753 O O . GLN A 1 96 ? 18.486 14.739 8.247 1.00 41.34 96 GLN A O 1
ATOM 758 N N . GLY A 1 97 ? 17.957 15.013 10.411 1.00 41.84 97 GLY A N 1
ATOM 759 C CA . GLY A 1 97 ? 18.157 16.459 10.420 1.00 41.84 97 GLY A CA 1
ATOM 760 C C . GLY A 1 97 ? 19.657 16.755 10.542 1.00 41.84 97 GLY A C 1
ATOM 761 O O . GLY A 1 97 ? 20.363 15.994 11.208 1.00 41.84 97 GLY A O 1
ATOM 762 N N . PRO A 1 98 ? 20.176 17.817 9.906 1.00 46.12 98 PRO A N 1
ATOM 763 C CA . PRO A 1 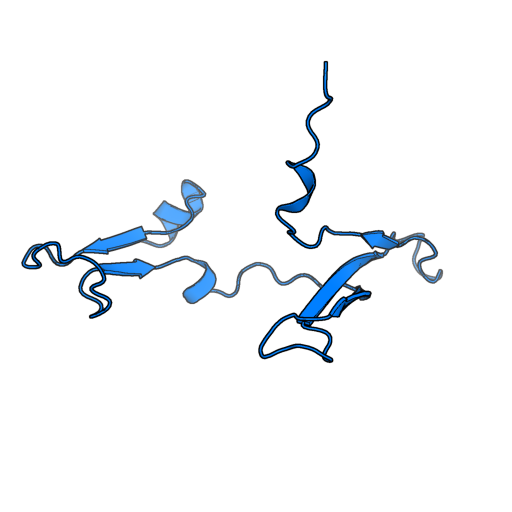98 ? 21.566 18.197 10.085 1.00 46.12 98 PRO A CA 1
ATOM 764 C C . PRO A 1 98 ? 21.766 18.616 11.543 1.00 46.12 98 PRO A C 1
ATOM 766 O O . PRO A 1 98 ? 21.081 19.503 12.046 1.00 46.12 98 PRO A O 1
ATOM 769 N N . HIS A 1 99 ? 22.699 17.957 12.225 1.00 42.78 99 HIS A N 1
ATOM 770 C CA . HIS A 1 99 ? 23.244 18.476 13.468 1.00 42.78 99 HIS A CA 1
ATOM 771 C C . HIS A 1 99 ? 23.982 19.784 13.162 1.00 42.78 99 HIS A C 1
ATOM 773 O O . HIS A 1 99 ? 24.985 19.779 12.444 1.00 42.78 99 HIS A O 1
ATOM 779 N N . GLY A 1 100 ? 23.459 20.878 13.707 1.00 37.47 100 GLY A N 1
ATOM 780 C CA . GLY A 1 100 ? 24.060 22.205 13.767 1.00 37.47 100 GLY A CA 1
ATOM 781 C C . GLY A 1 100 ? 23.378 22.998 14.863 1.00 37.47 100 GLY A C 1
ATOM 782 O O . GLY A 1 100 ? 22.158 23.221 14.717 1.00 37.47 100 GLY A O 1
#

Radius of gyration: 20.9 Å; chains: 1; bounding box: 51×36×54 Å

Foldseek 3Di:
DVVVCVVVVHQFDKDADPPDDDDPPDPVCNIDTDGPCVVPPDDDDDWDFPAFDQDDDPRHPDTDGTWTWDFDDPDDPDDGPDTHTDDDPDPPPPPDDPDD

Sequence (100 aa):
MESFVINFRDEGIVLKDLGSKWEPSDRSGKWLKLKPEYVHAGSDLDVLIIGGYYGSGRRGGEVAQFLVGLADHSGPETYPRRIISVSPLTWATWSQGPHG

Secondary structure (DSSP, 8-state):
-HHHHHHHT-S-EEEE-TTPPP-TT--SSSEEEE-GGGTS-------EEEEEEEB-GGGBTSEEEEEEEEEP---TTS----EEEE----GGGGS-----

pLDDT: mean 77.7, std 15.92, range [34.62, 93.19]

Organism: Vitis vinifera (NCBI:txid29760)

InterPro domains:
  IPR012310 DNA ligase, ATP-dependent, central [PS50160] (1-72)
  IPR012340 Nucleic acid-binding, OB-fold [G3DSA:2.40.50.140] (38-90)
  IPR012340 Nucleic acid-binding, OB-fold [SSF50249] (43-80)
  IPR016059 DNA ligase, ATP-dependent, conserved site [PS00333] (11-35)
  IPR029710 DNA ligase 4 [PTHR45997] (6-86)